Protein AF-A0A6M0QYA5-F1 (afdb_monomer)

pLDDT: mean 93.38, std 8.52, range [44.66, 98.12]

Mean predicted aligned error: 3.96 Å

Foldseek 3Di:
DLVLADDVVVLVVLLVVLVVVVVVCVVVVNDDPVLLVVLLVQLVVLLVVLVVCVVVVNHPPRRSSSCSSLSSVCRVPDPVVLVVLLVVLVVVLVVVVVVQCPPVVSCVVSVNGPCVPDPDHSSCSSSVSSSVVVVVVVVDPVPVD

Radius of gyration: 16.99 Å; Cα contacts (8 Å, |Δi|>4): 127; chains: 1; bounding box: 44×36×47 Å

Sequence (145 aa):
MKSMKIPNKAVIALASSFLVAGLLAIAFNLLPFTAFLWALGLGAIVLLLGFVGNATGLIGAGDAKFAAVMAPFFIGADLRFVLGLFSACLLAAFASHRLMGRVPAFRRATAEWASWTHKDFPMGLALAGTLIFYLLAALMPLFQG

Organism: NCBI:txid2710650

Secondary structure (DSSP, 8-state):
--SS---HHHHHHHHHHHHHHHHHHHHTTSS-HHHHHHHHHHHHHHHHHHHHHHHTTSS-HHHHHHHHHHGGGGTT--HHHHHHHHHHHHHHHHHHHHHHTT-HHHHHHTTT-GGGT-SS--THHHHHHHHHHHHHHHH-GGG--

Solvent-accessible surface area (backbone atoms only — not comparable to full-atom values): 7899 Å² total; per-residue (Å²): 82,54,78,64,63,68,56,67,67,59,43,50,50,45,38,49,49,51,52,55,53,50,51,50,30,37,76,71,70,74,38,58,68,68,59,54,53,50,14,53,48,44,14,52,51,41,33,53,51,24,49,53,33,30,76,73,69,76,37,56,69,49,58,21,51,42,52,11,47,53,40,35,79,49,58,91,55,61,64,67,57,54,52,50,46,35,51,51,25,38,52,51,41,50,50,49,52,60,54,47,61,69,36,67,70,55,37,60,78,48,63,82,27,44,51,80,77,47,94,63,77,60,56,66,54,18,55,51,43,27,54,52,53,49,56,52,52,74,71,40,77,90,72,76,119

Structure (mmCIF, N/CA/C/O backbone):
data_AF-A0A6M0QYA5-F1
#
_entry.id   AF-A0A6M0QYA5-F1
#
loop_
_atom_site.group_PDB
_atom_site.id
_atom_site.type_symbol
_atom_site.label_atom_id
_atom_site.label_alt_id
_atom_site.label_comp_id
_atom_site.label_asym_id
_atom_site.label_entity_id
_atom_site.label_seq_id
_atom_site.pd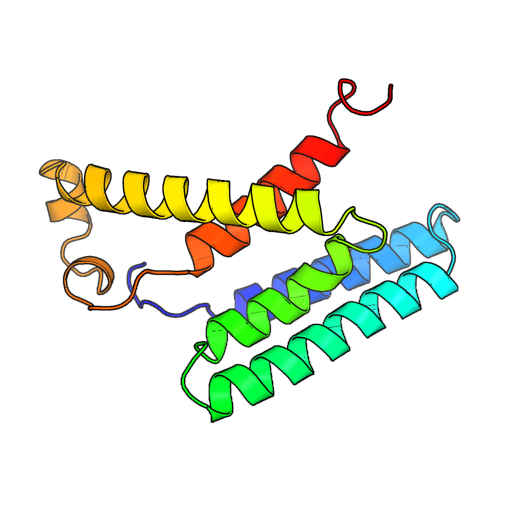bx_PDB_ins_code
_atom_site.Cartn_x
_atom_site.Cartn_y
_atom_site.Cartn_z
_atom_site.occupancy
_atom_site.B_iso_or_equiv
_atom_site.auth_seq_id
_atom_site.auth_comp_id
_atom_site.auth_asym_id
_atom_site.auth_atom_id
_atom_site.pdbx_PDB_model_num
ATOM 1 N N . MET A 1 1 ? 11.988 0.315 -6.645 1.00 84.00 1 MET A N 1
ATOM 2 C CA . MET A 1 1 ? 12.255 0.066 -8.082 1.00 84.00 1 MET A CA 1
ATOM 3 C C . MET A 1 1 ? 13.725 -0.242 -8.341 1.00 84.00 1 MET A C 1
ATOM 5 O O . MET A 1 1 ? 14.002 -1.308 -8.869 1.00 84.00 1 MET A O 1
ATOM 9 N N . LYS A 1 2 ? 14.665 0.600 -7.877 1.00 90.56 2 LYS A N 1
ATOM 10 C CA . LYS A 1 2 ? 16.111 0.345 -8.018 1.00 90.56 2 LYS A CA 1
ATOM 11 C C . LYS A 1 2 ? 16.574 -1.020 -7.501 1.00 90.56 2 LYS A C 1
ATOM 13 O O . LYS A 1 2 ? 17.204 -1.766 -8.234 1.00 90.56 2 LYS A O 1
ATOM 18 N N . SER A 1 3 ? 16.230 -1.352 -6.259 1.00 89.25 3 SER A N 1
ATOM 19 C CA . SER A 1 3 ? 16.642 -2.598 -5.598 1.00 89.25 3 SER A CA 1
ATOM 20 C C . SER A 1 3 ? 15.600 -3.715 -5.648 1.00 89.25 3 SER A C 1
ATOM 22 O O . SER A 1 3 ? 15.865 -4.787 -5.118 1.00 89.25 3 SER A O 1
ATOM 24 N N . MET A 1 4 ? 14.404 -3.457 -6.201 1.00 90.88 4 MET A N 1
ATOM 25 C CA . MET A 1 4 ? 13.248 -4.376 -6.151 1.00 90.88 4 MET A CA 1
ATOM 26 C C . MET A 1 4 ? 12.896 -4.900 -4.742 1.00 90.88 4 MET A C 1
ATOM 28 O O . MET A 1 4 ? 12.232 -5.917 -4.599 1.00 90.88 4 MET A O 1
ATOM 32 N N . LYS A 1 5 ? 13.318 -4.193 -3.687 1.00 89.50 5 LYS A N 1
ATOM 33 C CA . LYS A 1 5 ? 13.079 -4.567 -2.289 1.00 89.50 5 LYS A CA 1
ATOM 34 C C . LYS A 1 5 ? 12.308 -3.465 -1.580 1.00 89.50 5 LYS A C 1
ATOM 36 O O . LYS A 1 5 ? 12.642 -2.288 -1.730 1.00 89.50 5 LYS A O 1
ATOM 41 N N . ILE A 1 6 ? 11.326 -3.854 -0.773 1.00 89.38 6 ILE A N 1
ATOM 42 C CA . ILE A 1 6 ? 10.706 -2.961 0.207 1.00 89.38 6 ILE A CA 1
ATOM 43 C C . ILE A 1 6 ? 11.649 -2.895 1.419 1.00 89.38 6 ILE A C 1
ATOM 45 O O . ILE A 1 6 ? 11.918 -3.930 2.031 1.00 89.38 6 ILE A O 1
ATOM 49 N N . PRO A 1 7 ? 12.213 -1.722 1.759 1.00 91.12 7 PRO A N 1
ATOM 50 C CA . PRO A 1 7 ? 13.122 -1.614 2.891 1.00 91.12 7 PRO A CA 1
ATOM 51 C C . PRO A 1 7 ? 12.362 -1.801 4.208 1.00 91.12 7 PRO A C 1
ATOM 53 O O . PRO A 1 7 ? 11.313 -1.194 4.410 1.00 91.12 7 PRO A O 1
ATOM 56 N N . ASN A 1 8 ? 12.936 -2.556 5.153 1.00 94.25 8 ASN A N 1
ATOM 57 C CA . ASN A 1 8 ? 12.339 -2.759 6.483 1.00 94.25 8 ASN A CA 1
ATOM 58 C C . ASN A 1 8 ? 12.034 -1.434 7.196 1.00 94.25 8 ASN A C 1
ATOM 60 O O . ASN A 1 8 ? 11.047 -1.342 7.913 1.00 94.25 8 ASN A O 1
ATOM 64 N N . LYS A 1 9 ? 12.838 -0.389 6.951 1.00 94.94 9 LYS A N 1
ATOM 65 C CA . LYS A 1 9 ? 12.583 0.960 7.475 1.00 94.94 9 LYS A CA 1
ATOM 66 C C . LYS A 1 9 ? 11.214 1.503 7.055 1.00 94.94 9 LYS A C 1
ATOM 68 O O . LYS A 1 9 ? 10.563 2.130 7.874 1.00 94.94 9 LYS A O 1
ATOM 73 N N . ALA A 1 10 ? 10.762 1.241 5.825 1.00 93.50 10 ALA A N 1
ATOM 74 C CA . ALA A 1 10 ? 9.439 1.668 5.367 1.00 93.50 10 ALA A CA 1
ATOM 75 C C . ALA A 1 10 ? 8.316 0.880 6.056 1.00 93.50 10 ALA A C 1
ATOM 77 O O . ALA A 1 10 ? 7.324 1.471 6.465 1.00 93.50 10 ALA A O 1
ATOM 78 N N . VAL A 1 11 ? 8.495 -0.433 6.241 1.00 96.25 11 VAL A N 1
ATOM 79 C CA . VAL A 1 11 ? 7.537 -1.290 6.965 1.00 96.25 11 VAL A CA 1
ATOM 80 C C . VAL A 1 11 ? 7.402 -0.840 8.422 1.00 96.25 11 VAL A C 1
ATOM 82 O O . VAL A 1 11 ? 6.291 -0.657 8.910 1.00 96.25 11 VAL A O 1
ATOM 85 N N . ILE A 1 12 ? 8.532 -0.610 9.098 1.00 97.19 12 ILE A N 1
ATOM 86 C CA . ILE A 1 12 ? 8.563 -0.125 10.483 1.00 97.19 12 ILE A CA 1
ATOM 87 C C . ILE A 1 12 ? 7.954 1.274 10.569 1.00 97.19 12 ILE A C 1
ATOM 89 O O . ILE A 1 12 ? 7.125 1.509 11.435 1.00 97.19 12 ILE A O 1
ATOM 93 N N . ALA A 1 13 ? 8.310 2.189 9.662 1.00 97.12 13 ALA A N 1
ATOM 94 C CA . ALA A 1 13 ? 7.733 3.530 9.642 1.00 97.12 13 ALA A CA 1
ATOM 95 C C . ALA A 1 13 ? 6.206 3.494 9.482 1.00 97.12 13 ALA A C 1
ATOM 97 O O . ALA A 1 13 ? 5.510 4.208 10.200 1.00 97.12 13 ALA A O 1
ATOM 98 N N . LEU A 1 14 ? 5.681 2.635 8.602 1.00 97.50 14 LEU A N 1
ATOM 99 C CA . LEU A 1 14 ? 4.241 2.500 8.403 1.00 97.50 14 LEU A CA 1
ATOM 100 C C . LEU A 1 14 ? 3.546 1.911 9.639 1.00 97.50 14 LEU A C 1
ATOM 102 O O . LEU A 1 14 ? 2.560 2.478 10.106 1.00 97.50 14 LEU A O 1
ATOM 106 N N . ALA A 1 15 ? 4.098 0.846 10.223 1.00 97.94 15 ALA A N 1
ATOM 107 C CA . ALA A 1 15 ? 3.582 0.270 11.464 1.00 97.94 15 ALA A CA 1
ATOM 108 C C . ALA A 1 15 ? 3.572 1.297 12.607 1.00 97.94 15 ALA A C 1
ATOM 110 O O . ALA A 1 15 ? 2.549 1.491 13.261 1.00 97.94 15 ALA A O 1
ATOM 111 N N . SER A 1 16 ? 4.682 2.012 12.804 1.00 97.88 16 SER A N 1
ATOM 112 C CA . SER A 1 16 ? 4.785 3.073 13.806 1.00 97.88 16 SER A CA 1
ATOM 113 C C . SER A 1 16 ? 3.786 4.196 13.545 1.00 97.88 16 SER A C 1
ATOM 115 O O . SER A 1 16 ? 3.178 4.685 14.491 1.00 97.88 16 SER A O 1
ATOM 117 N N . SER A 1 17 ? 3.568 4.584 12.284 1.00 97.00 17 SER A N 1
ATOM 118 C CA . SER A 1 17 ? 2.585 5.619 11.949 1.00 97.00 17 SER A CA 1
ATOM 119 C C . SER A 1 17 ? 1.163 5.210 12.338 1.00 97.00 17 SER A C 1
ATOM 121 O O . SER A 1 17 ? 0.455 6.016 12.936 1.00 97.00 17 SER A O 1
ATOM 123 N N . PHE A 1 18 ? 0.775 3.950 12.098 1.00 97.25 18 PHE A N 1
ATOM 124 C CA . PHE A 1 18 ? -0.528 3.433 12.514 1.00 97.25 18 PHE A CA 1
ATOM 125 C C . PHE A 1 18 ? -0.665 3.411 14.037 1.00 97.25 18 PHE A C 1
ATOM 127 O O . PHE A 1 18 ? -1.671 3.866 14.571 1.00 97.25 18 PHE A O 1
ATOM 134 N N . LEU A 1 19 ? 0.354 2.910 14.743 1.00 97.94 19 LEU A N 1
ATOM 135 C CA . LEU A 1 19 ? 0.336 2.833 16.203 1.00 97.94 19 LEU A CA 1
ATOM 136 C C . LEU A 1 19 ? 0.230 4.221 16.834 1.00 97.94 19 LEU A C 1
ATOM 138 O O . LEU A 1 19 ? -0.619 4.431 17.692 1.00 97.94 19 LEU A O 1
ATOM 142 N N . VAL A 1 20 ? 1.043 5.181 16.389 1.00 98.12 20 VAL A N 1
ATOM 143 C CA . VAL A 1 20 ? 1.006 6.553 16.912 1.00 98.12 20 VAL A CA 1
ATOM 144 C C . VAL A 1 20 ? -0.337 7.213 16.598 1.00 98.12 20 VAL A C 1
ATOM 146 O O . VAL A 1 20 ? -0.973 7.741 17.507 1.00 98.12 20 VAL A O 1
ATOM 149 N N . ALA A 1 21 ? -0.809 7.145 15.349 1.00 96.00 21 ALA A N 1
ATOM 150 C CA . ALA A 1 21 ? -2.084 7.744 14.960 1.00 96.00 21 ALA A CA 1
ATOM 151 C C . ALA A 1 21 ? -3.274 7.110 15.697 1.00 96.00 21 ALA A C 1
ATOM 153 O O . ALA A 1 21 ? -4.146 7.826 16.183 1.00 96.00 21 ALA A O 1
ATOM 154 N N . GLY A 1 22 ? -3.297 5.783 15.829 1.00 95.94 22 GLY A N 1
ATOM 155 C CA . GLY A 1 22 ? -4.356 5.061 16.528 1.00 95.94 22 GLY A CA 1
ATOM 156 C C . GLY A 1 22 ? -4.359 5.318 18.034 1.00 95.94 22 GLY A C 1
ATOM 157 O O . GLY A 1 22 ? -5.424 5.539 18.603 1.00 95.94 22 GLY A O 1
ATOM 158 N N . LEU A 1 23 ? -3.188 5.375 18.679 1.00 97.06 23 LEU A N 1
ATOM 159 C CA . LEU A 1 23 ? -3.083 5.734 20.098 1.00 97.06 23 LEU A CA 1
ATOM 160 C C . LEU A 1 23 ? -3.531 7.175 20.357 1.00 97.06 23 LEU A C 1
ATOM 162 O O . LEU A 1 23 ? -4.249 7.417 21.324 1.00 97.06 23 LEU A O 1
ATOM 166 N N . LEU A 1 24 ? -3.170 8.120 19.481 1.00 97.38 24 LEU A N 1
ATOM 167 C CA . LEU A 1 24 ? -3.686 9.488 19.550 1.00 97.38 24 LEU A CA 1
ATOM 168 C C . LEU A 1 24 ? -5.209 9.511 19.355 1.00 97.38 24 LEU A C 1
ATOM 170 O O . LEU A 1 24 ? -5.908 10.149 20.135 1.00 97.38 24 LEU A O 1
ATOM 174 N N . ALA A 1 25 ? -5.744 8.773 18.380 1.00 95.19 25 ALA A N 1
ATOM 175 C CA . ALA A 1 25 ? -7.186 8.692 18.150 1.00 95.19 25 ALA A CA 1
ATOM 176 C C . ALA A 1 25 ? -7.945 8.110 19.357 1.00 95.19 25 ALA A C 1
ATOM 178 O O . ALA A 1 25 ? -9.014 8.610 19.699 1.00 95.19 25 ALA A O 1
ATOM 179 N N . ILE A 1 26 ? -7.385 7.111 20.048 1.00 96.50 26 ILE A N 1
ATOM 180 C CA . ILE A 1 26 ? -7.941 6.601 21.311 1.00 96.50 26 ILE A CA 1
ATOM 181 C C . ILE A 1 26 ? -7.874 7.676 22.404 1.00 96.50 26 ILE A C 1
ATOM 183 O O . ILE A 1 26 ? -8.868 7.909 23.086 1.00 96.50 26 ILE A O 1
ATOM 187 N N . ALA A 1 27 ? -6.732 8.353 22.560 1.00 96.75 27 ALA A N 1
ATOM 188 C CA . ALA A 1 27 ? -6.538 9.377 23.590 1.00 96.75 27 ALA A CA 1
ATOM 189 C C . ALA A 1 27 ? -7.506 10.565 23.441 1.00 96.75 27 ALA A C 1
ATOM 191 O O . ALA A 1 27 ? -7.982 11.100 24.439 1.00 96.75 27 ALA A O 1
ATOM 192 N N . PHE A 1 28 ? -7.839 10.943 22.204 1.00 97.00 28 PHE A N 1
ATOM 193 C CA . PHE A 1 28 ? -8.838 11.970 21.890 1.00 97.00 28 PHE A CA 1
ATOM 194 C C . PHE A 1 28 ? -10.277 11.432 21.806 1.00 97.00 28 PHE A C 1
ATOM 196 O O . PHE A 1 28 ? -11.176 12.162 21.396 1.00 97.00 28 PHE A O 1
ATOM 203 N N . ASN A 1 29 ? -10.514 10.172 22.188 1.00 93.94 29 ASN A N 1
ATOM 204 C CA . ASN A 1 29 ? -11.823 9.514 22.159 1.00 93.94 29 ASN A CA 1
ATOM 205 C C . ASN A 1 29 ? -12.488 9.481 20.761 1.00 93.94 29 ASN A C 1
ATOM 207 O O . ASN A 1 29 ? -13.710 9.419 20.644 1.00 93.94 29 ASN A O 1
ATOM 211 N N . LEU A 1 30 ? -11.675 9.518 19.698 1.00 92.25 30 LEU A N 1
ATOM 212 C CA . LEU A 1 30 ? -12.081 9.420 18.288 1.00 92.25 30 LEU A CA 1
ATOM 213 C C . LEU A 1 30 ? -12.203 7.963 17.822 1.00 92.25 30 LEU A C 1
ATOM 215 O O . LEU A 1 30 ? -12.890 7.682 16.843 1.00 92.25 30 LEU A O 1
ATOM 219 N N . LEU A 1 31 ? -11.514 7.037 18.497 1.00 91.75 31 LEU A N 1
ATOM 220 C CA . LEU A 1 31 ? -11.475 5.622 18.140 1.00 91.75 31 LEU A CA 1
ATOM 221 C C . LEU A 1 31 ? -11.663 4.741 19.385 1.00 91.75 31 LEU A C 1
ATOM 223 O O . LEU A 1 31 ? -10.866 4.839 20.320 1.00 91.75 31 LEU A O 1
ATOM 227 N N . PRO A 1 32 ? -12.654 3.831 19.407 1.00 95.19 32 PRO A N 1
ATOM 228 C CA . PRO A 1 32 ? -12.792 2.866 20.491 1.00 95.19 32 PRO A CA 1
ATOM 229 C C . PRO A 1 32 ? -11.574 1.940 20.579 1.00 95.19 32 PRO A C 1
ATOM 231 O O . PRO A 1 32 ? -11.114 1.408 19.565 1.00 95.19 32 PRO A O 1
ATOM 234 N N . PHE A 1 33 ? -11.106 1.658 21.797 1.00 95.62 33 PHE A N 1
ATOM 235 C CA . PHE A 1 33 ? -9.965 0.760 22.026 1.00 95.62 33 PHE A CA 1
ATOM 236 C C . PHE A 1 33 ? -10.157 -0.619 21.371 1.00 95.62 33 PHE A C 1
ATOM 238 O O . PHE A 1 33 ? -9.244 -1.156 20.746 1.00 95.62 33 PHE A O 1
ATOM 245 N N . THR A 1 34 ? -11.374 -1.164 21.425 1.00 96.00 34 THR A N 1
ATOM 246 C CA . THR A 1 34 ? -11.720 -2.438 20.781 1.00 96.00 34 THR A CA 1
ATOM 247 C C . THR A 1 34 ? -11.540 -2.394 19.260 1.00 96.00 34 THR A C 1
ATOM 249 O O . THR A 1 34 ? -11.036 -3.353 18.681 1.00 96.00 34 THR A O 1
ATOM 252 N N . ALA A 1 35 ? -11.904 -1.288 18.601 1.00 94.69 35 ALA A N 1
ATOM 253 C CA . ALA A 1 35 ? -11.731 -1.136 17.154 1.00 94.69 35 ALA A CA 1
ATOM 254 C C . ALA A 1 35 ? -10.243 -1.104 16.772 1.00 94.69 35 ALA A C 1
ATOM 256 O O . ALA A 1 35 ? -9.834 -1.732 15.796 1.00 94.69 35 ALA A O 1
ATOM 257 N N . PHE A 1 36 ? -9.419 -0.443 17.587 1.00 96.62 36 PHE A N 1
ATOM 258 C CA . PHE A 1 36 ? -7.969 -0.447 17.418 1.00 96.62 36 PHE A CA 1
ATOM 259 C C . PHE A 1 36 ? -7.368 -1.854 17.562 1.00 96.62 36 PHE A C 1
ATOM 261 O O . PHE A 1 36 ? -6.550 -2.256 16.735 1.00 96.62 36 PHE A O 1
ATOM 268 N N . LEU A 1 37 ? -7.813 -2.647 18.546 1.00 97.25 37 LEU A N 1
ATOM 269 C CA . LEU A 1 37 ? -7.382 -4.044 18.682 1.00 97.25 37 LEU A CA 1
ATOM 270 C C . LEU A 1 37 ? -7.776 -4.898 17.472 1.00 97.25 37 LEU A C 1
ATOM 272 O O . LEU A 1 37 ? -6.960 -5.686 16.999 1.00 97.25 37 LEU A O 1
ATOM 276 N N . TRP A 1 38 ? -8.985 -4.724 16.933 1.00 97.75 38 TRP A N 1
ATOM 277 C CA . TRP A 1 38 ? -9.397 -5.415 15.709 1.00 97.75 38 TRP A CA 1
ATOM 278 C C . TRP A 1 38 ? -8.564 -5.011 14.495 1.00 97.75 38 TRP A C 1
ATOM 280 O O . TRP A 1 38 ? -8.240 -5.867 13.675 1.00 97.75 38 TRP A O 1
ATOM 290 N N . ALA A 1 39 ? -8.158 -3.745 14.396 1.00 97.38 39 ALA A N 1
ATOM 291 C CA . ALA A 1 39 ? -7.257 -3.290 13.344 1.00 97.38 39 ALA A CA 1
ATOM 292 C C . ALA A 1 39 ? -5.884 -3.978 13.436 1.00 97.38 39 ALA A C 1
ATOM 294 O O . ALA A 1 39 ? -5.360 -4.464 12.432 1.00 97.38 39 ALA A O 1
ATOM 295 N N . LEU A 1 40 ? -5.324 -4.097 14.645 1.00 98.00 40 LEU A N 1
ATOM 296 C CA . LEU A 1 40 ? -4.090 -4.857 14.874 1.00 98.00 40 LEU A CA 1
ATOM 297 C C . LEU A 1 40 ? -4.275 -6.353 14.583 1.00 98.00 40 LEU A C 1
ATOM 299 O O . LEU A 1 40 ? -3.405 -6.970 13.970 1.00 98.00 40 LEU A O 1
ATOM 303 N N . GLY A 1 41 ? -5.422 -6.920 14.965 1.00 98.00 41 GLY A N 1
ATOM 304 C CA . GLY A 1 41 ? -5.806 -8.294 14.650 1.00 98.00 41 GLY A CA 1
ATOM 305 C C . GLY A 1 41 ? -5.869 -8.549 13.144 1.00 98.00 41 GLY A C 1
ATOM 306 O O . GLY A 1 41 ? -5.320 -9.539 12.669 1.00 98.00 41 GLY A O 1
ATOM 307 N N . LEU A 1 42 ? -6.442 -7.621 12.373 1.00 97.75 42 LEU A N 1
ATOM 308 C CA . LEU A 1 42 ? -6.443 -7.670 10.911 1.00 97.75 42 LEU A CA 1
ATOM 309 C C . LEU A 1 42 ? -5.013 -7.658 10.352 1.00 97.75 42 LEU A C 1
ATOM 311 O O . LEU A 1 42 ? -4.689 -8.472 9.488 1.00 97.75 42 LEU A O 1
ATOM 315 N N . GLY A 1 43 ? -4.132 -6.808 10.889 1.00 98.06 43 GLY A N 1
ATOM 316 C CA . GLY A 1 43 ? -2.706 -6.818 10.549 1.00 98.06 43 GLY A CA 1
ATOM 317 C C . GLY A 1 43 ? -2.032 -8.168 10.811 1.00 98.06 43 GLY A C 1
ATOM 318 O O . GLY A 1 43 ? -1.313 -8.680 9.951 1.00 98.06 43 GLY A O 1
ATOM 319 N N . ALA A 1 44 ? -2.309 -8.789 11.960 1.00 98.12 44 ALA A N 1
ATOM 320 C CA . ALA A 1 44 ? -1.789 -10.110 12.308 1.00 98.12 44 ALA A CA 1
ATOM 321 C C . ALA A 1 44 ? -2.325 -11.218 11.383 1.00 98.12 44 ALA A C 1
ATOM 323 O O . ALA A 1 44 ? -1.555 -12.066 10.933 1.00 98.12 44 ALA A O 1
ATOM 324 N N . ILE A 1 45 ? -3.617 -11.188 11.040 1.00 97.81 45 ILE A N 1
ATOM 325 C CA . ILE A 1 45 ? -4.229 -12.130 10.091 1.00 97.81 45 ILE A CA 1
ATOM 326 C C . ILE A 1 45 ? -3.566 -12.005 8.718 1.00 97.81 45 ILE A C 1
ATOM 328 O O . ILE A 1 45 ? -3.152 -13.008 8.139 1.00 97.81 45 ILE A O 1
ATOM 332 N N . VAL A 1 46 ? -3.404 -10.782 8.205 1.00 97.62 46 VAL A N 1
ATOM 333 C CA . VAL A 1 46 ? -2.750 -10.557 6.908 1.00 97.62 46 VAL A CA 1
ATOM 334 C C . VAL A 1 46 ? -1.280 -10.977 6.948 1.00 97.62 46 VAL A C 1
ATOM 336 O O . VAL A 1 46 ? -0.788 -11.534 5.969 1.00 97.62 46 VAL A O 1
ATOM 339 N N . LEU A 1 47 ? -0.584 -10.800 8.076 1.00 97.44 47 LEU A N 1
ATOM 340 C CA . LEU A 1 47 ? 0.779 -11.307 8.245 1.00 97.44 47 LEU A CA 1
ATOM 341 C C . LEU A 1 47 ? 0.839 -12.834 8.165 1.00 97.44 47 LEU A C 1
ATOM 343 O O . LEU A 1 47 ? 1.719 -13.364 7.491 1.00 97.44 47 LEU A O 1
ATOM 347 N N . LEU A 1 48 ? -0.087 -13.533 8.825 1.00 97.88 48 LEU A N 1
ATOM 348 C CA . LEU A 1 48 ? -0.173 -14.994 8.782 1.00 97.88 48 LEU A CA 1
ATOM 349 C C . LEU A 1 48 ? -0.451 -15.490 7.360 1.00 97.88 48 LEU A C 1
ATOM 351 O O . LEU A 1 48 ? 0.265 -16.358 6.861 1.00 97.88 48 LEU A O 1
ATOM 355 N N . LEU A 1 49 ? -1.429 -14.894 6.674 1.00 97.06 49 LEU A N 1
ATOM 356 C CA . LEU A 1 49 ? -1.735 -15.224 5.280 1.00 97.06 49 LEU A CA 1
ATOM 357 C C . LEU A 1 49 ? -0.548 -14.931 4.356 1.00 97.06 49 LEU A C 1
ATOM 359 O O . LEU A 1 49 ? -0.190 -15.757 3.519 1.00 97.06 49 LEU A O 1
ATOM 363 N N . GLY A 1 50 ? 0.109 -13.785 4.539 1.00 96.50 50 GLY A N 1
ATOM 364 C CA . GLY A 1 50 ? 1.300 -13.406 3.789 1.00 96.50 50 GLY A CA 1
ATOM 365 C C . GLY A 1 50 ? 2.488 -14.332 4.053 1.00 96.50 50 GLY A C 1
ATOM 366 O O . GLY A 1 50 ? 3.236 -14.643 3.130 1.00 96.50 50 GLY A O 1
ATOM 367 N N . PHE A 1 51 ? 2.650 -14.822 5.283 1.00 96.31 51 PHE A N 1
ATOM 368 C CA . PHE A 1 51 ? 3.673 -15.805 5.637 1.00 96.31 51 PHE A CA 1
ATOM 369 C C . PHE A 1 51 ? 3.439 -17.139 4.920 1.00 96.31 51 PHE A C 1
ATOM 371 O O . PHE A 1 51 ? 4.365 -17.660 4.299 1.00 96.31 51 PHE A O 1
ATOM 378 N N . VAL A 1 52 ? 2.202 -17.649 4.930 1.00 97.12 52 VAL A N 1
ATOM 379 C CA . VAL A 1 52 ? 1.818 -18.867 4.193 1.00 97.12 52 VAL A CA 1
ATOM 380 C C . VAL A 1 52 ? 1.989 -18.675 2.679 1.00 97.12 52 VAL A C 1
ATOM 382 O O . VAL A 1 52 ? 2.555 -19.533 1.999 1.00 97.12 52 VAL A O 1
ATOM 385 N N . GLY A 1 53 ? 1.577 -17.523 2.144 1.00 95.81 53 GLY A N 1
ATOM 386 C CA . GLY A 1 53 ? 1.770 -17.166 0.735 1.00 95.81 53 GLY A CA 1
ATOM 387 C C . GLY A 1 53 ? 3.246 -17.077 0.334 1.00 95.81 53 GLY A C 1
ATOM 388 O O . GLY A 1 53 ? 3.628 -17.511 -0.749 1.00 95.81 53 GLY A O 1
ATOM 389 N N . ASN A 1 54 ? 4.108 -16.579 1.219 1.00 95.94 54 ASN A N 1
ATOM 390 C CA . ASN A 1 54 ? 5.551 -16.565 0.991 1.00 95.94 54 ASN A CA 1
ATOM 391 C C . ASN A 1 54 ? 6.169 -17.967 1.083 1.00 95.94 54 ASN A C 1
ATOM 393 O O . ASN A 1 54 ? 7.021 -18.303 0.267 1.00 95.94 54 ASN A O 1
ATOM 397 N N . ALA A 1 55 ? 5.724 -18.805 2.025 1.00 94.12 55 ALA A N 1
ATOM 398 C CA . ALA A 1 55 ? 6.193 -20.187 2.152 1.00 94.12 55 ALA A CA 1
ATOM 399 C C . ALA A 1 55 ? 5.863 -21.041 0.913 1.00 94.12 55 ALA A C 1
ATOM 401 O O . ALA A 1 55 ? 6.607 -21.958 0.579 1.00 94.12 55 ALA A O 1
ATOM 402 N N . THR A 1 56 ? 4.778 -20.709 0.210 1.00 94.94 56 THR A N 1
ATOM 403 C CA . THR A 1 56 ? 4.357 -21.357 -1.045 1.00 94.94 56 THR A CA 1
ATOM 404 C C . THR A 1 56 ? 4.919 -20.686 -2.307 1.00 94.94 56 THR A C 1
ATOM 406 O O . THR A 1 56 ? 4.666 -21.158 -3.412 1.00 94.94 56 THR A O 1
ATOM 409 N N . GLY A 1 57 ? 5.694 -19.603 -2.172 1.00 90.81 57 GLY A N 1
ATOM 410 C CA . GLY A 1 57 ? 6.306 -18.880 -3.294 1.00 90.81 57 GLY A CA 1
ATOM 411 C C . GLY A 1 57 ? 5.363 -17.956 -4.075 1.00 9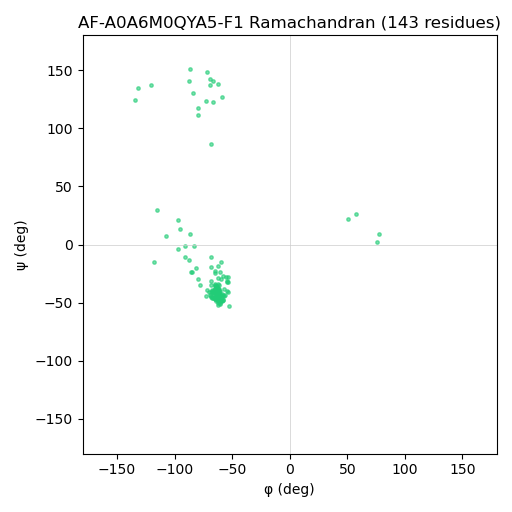0.81 57 GLY A C 1
ATOM 412 O O . GLY A 1 57 ? 5.760 -17.434 -5.115 1.00 90.81 57 GLY A O 1
ATOM 413 N N . LEU A 1 58 ? 4.137 -17.730 -3.590 1.00 89.19 58 LEU A N 1
ATOM 414 C CA . LEU A 1 58 ? 3.130 -16.883 -4.243 1.00 89.19 58 LEU A CA 1
ATOM 415 C C . LEU A 1 58 ? 3.384 -15.384 -4.040 1.00 89.19 58 LEU A C 1
ATOM 417 O O . LEU A 1 58 ?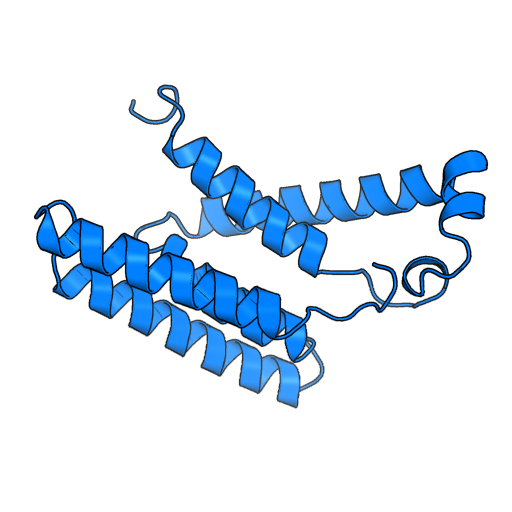 3.077 -14.579 -4.916 1.00 89.19 58 LEU A O 1
ATOM 421 N N . ILE A 1 59 ? 3.905 -14.999 -2.872 1.00 90.00 59 ILE A N 1
ATOM 422 C CA . ILE A 1 59 ? 4.073 -13.596 -2.464 1.00 90.00 59 ILE A CA 1
ATOM 423 C C . ILE A 1 59 ? 5.486 -13.397 -1.922 1.00 90.00 59 ILE A C 1
ATOM 425 O O . ILE A 1 59 ? 5.956 -14.180 -1.103 1.00 90.00 59 ILE A O 1
ATOM 429 N N . GLY A 1 60 ? 6.167 -12.323 -2.323 1.00 91.56 60 GLY A N 1
ATOM 430 C CA . GLY A 1 60 ? 7.474 -11.993 -1.759 1.00 91.56 60 GLY A CA 1
ATOM 431 C C . GLY A 1 60 ? 7.385 -11.607 -0.279 1.00 91.56 60 GLY A C 1
ATOM 432 O O . GLY A 1 60 ? 6.500 -10.856 0.130 1.00 91.56 60 GLY A O 1
ATOM 433 N N . ALA A 1 61 ? 8.356 -12.034 0.533 1.00 91.88 61 ALA A N 1
ATOM 434 C CA . ALA A 1 61 ? 8.399 -11.719 1.966 1.00 91.88 61 ALA A CA 1
ATOM 435 C C . ALA A 1 61 ? 8.307 -10.212 2.285 1.00 91.88 61 ALA A C 1
ATOM 437 O O . ALA A 1 61 ? 7.787 -9.832 3.334 1.00 91.88 61 ALA A O 1
ATOM 438 N N . GLY A 1 62 ? 8.831 -9.348 1.408 1.00 92.75 62 GLY A N 1
ATOM 439 C CA . GLY A 1 62 ? 8.721 -7.894 1.557 1.00 92.75 62 GLY A CA 1
ATOM 440 C C . GLY A 1 62 ? 7.286 -7.396 1.383 1.00 92.75 62 GLY A C 1
ATOM 441 O O . GLY A 1 62 ? 6.802 -6.633 2.218 1.00 92.75 62 GLY A O 1
ATOM 442 N N . ASP A 1 63 ? 6.603 -7.873 0.343 1.00 94.25 63 ASP A N 1
ATOM 443 C CA . ASP A 1 63 ? 5.224 -7.499 0.027 1.00 94.25 63 ASP A CA 1
ATOM 444 C C . ASP A 1 63 ? 4.260 -8.015 1.097 1.00 94.25 63 ASP A C 1
ATOM 446 O O . ASP A 1 63 ? 3.402 -7.267 1.551 1.00 94.25 63 ASP A O 1
ATOM 450 N N . ALA A 1 64 ? 4.466 -9.245 1.580 1.00 95.44 64 ALA A N 1
ATOM 451 C CA . ALA A 1 64 ? 3.691 -9.828 2.675 1.00 95.44 64 ALA A CA 1
ATOM 452 C C . ALA A 1 64 ? 3.763 -8.978 3.954 1.00 95.44 64 ALA A C 1
ATOM 454 O O . ALA A 1 64 ? 2.741 -8.660 4.561 1.00 95.44 64 ALA A O 1
ATOM 455 N N . LYS A 1 65 ? 4.972 -8.558 4.351 1.00 96.12 65 LYS A N 1
ATOM 456 C CA . LYS A 1 65 ? 5.165 -7.709 5.536 1.00 96.12 65 LYS A CA 1
ATOM 457 C C . LYS A 1 65 ? 4.556 -6.326 5.347 1.00 96.12 65 LYS A C 1
ATOM 459 O O . LYS A 1 65 ? 3.955 -5.808 6.280 1.00 96.12 65 LYS A O 1
ATOM 464 N N . PHE A 1 66 ? 4.705 -5.731 4.163 1.00 96.81 66 PHE A N 1
ATOM 465 C CA . PHE A 1 66 ? 4.124 -4.424 3.866 1.00 96.81 66 PHE A CA 1
ATOM 466 C C . PHE A 1 66 ? 2.590 -4.474 3.862 1.00 96.81 66 PHE A C 1
ATOM 468 O O . PHE A 1 66 ? 1.956 -3.637 4.498 1.00 96.81 66 PHE A O 1
ATOM 475 N N . ALA A 1 67 ? 2.003 -5.491 3.223 1.00 96.88 67 ALA A N 1
ATOM 476 C CA . ALA A 1 67 ? 0.565 -5.744 3.230 1.00 96.88 67 ALA A CA 1
ATOM 477 C C . ALA A 1 67 ? 0.029 -5.892 4.663 1.00 96.88 67 ALA A C 1
ATOM 479 O O . ALA A 1 67 ? -0.981 -5.287 5.010 1.00 96.88 67 ALA A O 1
ATOM 480 N N . ALA A 1 68 ? 0.747 -6.620 5.522 1.00 97.88 68 ALA A N 1
ATOM 481 C CA . ALA A 1 68 ? 0.371 -6.796 6.920 1.00 97.88 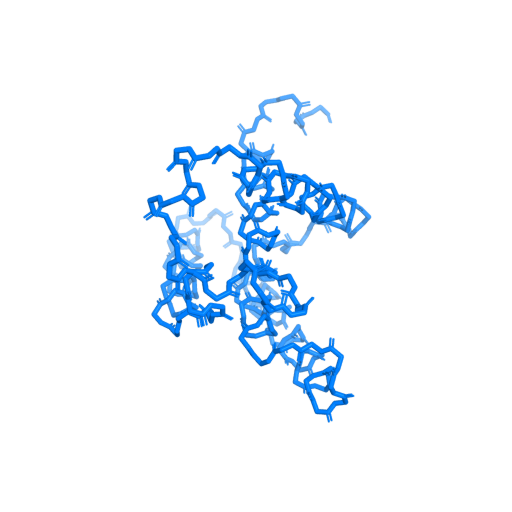68 ALA A CA 1
ATOM 482 C C . ALA A 1 68 ? 0.337 -5.486 7.716 1.00 97.88 68 ALA A C 1
ATOM 484 O O . ALA A 1 68 ? -0.580 -5.282 8.504 1.00 97.88 68 ALA A O 1
ATOM 485 N N . VAL A 1 69 ? 1.302 -4.583 7.515 1.00 98.00 69 VAL A N 1
ATOM 486 C CA . VAL A 1 69 ? 1.337 -3.307 8.254 1.00 98.00 69 VAL A CA 1
ATOM 487 C C . VAL A 1 69 ? 0.414 -2.235 7.669 1.00 98.00 69 VAL A C 1
ATOM 489 O O . VAL A 1 69 ? 0.053 -1.311 8.390 1.00 98.00 69 VAL A O 1
ATOM 492 N N . MET A 1 70 ? 0.004 -2.343 6.398 1.00 97.25 70 MET A N 1
ATOM 493 C CA . MET A 1 70 ? -1.031 -1.464 5.831 1.00 97.25 70 MET A CA 1
ATOM 494 C C . MET A 1 70 ? -2.455 -1.963 6.111 1.00 97.25 70 MET A C 1
ATOM 496 O O . MET A 1 70 ? -3.382 -1.162 6.112 1.00 97.25 70 MET A O 1
ATOM 500 N N . ALA A 1 71 ? -2.648 -3.261 6.367 1.00 97.75 71 ALA A N 1
ATOM 501 C CA . ALA A 1 71 ? -3.964 -3.851 6.611 1.00 97.75 71 ALA A CA 1
ATOM 502 C C . ALA A 1 71 ? -4.789 -3.159 7.722 1.00 97.75 71 ALA A C 1
ATOM 504 O O . ALA A 1 71 ? -5.977 -2.931 7.494 1.00 97.75 71 ALA A O 1
ATOM 505 N N . PRO A 1 72 ? -4.209 -2.744 8.870 1.00 97.81 72 PRO A N 1
ATOM 506 C CA . PRO A 1 72 ? -4.956 -2.070 9.933 1.00 97.81 72 PRO A CA 1
ATOM 507 C C . PRO A 1 72 ? -5.662 -0.778 9.496 1.00 97.81 72 PRO A C 1
ATOM 509 O O . PRO A 1 72 ? -6.693 -0.428 10.062 1.00 97.81 72 PRO A O 1
ATOM 512 N N . PHE A 1 73 ? -5.160 -0.085 8.468 1.00 96.31 73 PHE A N 1
ATOM 513 C CA . PHE A 1 73 ? -5.788 1.135 7.946 1.00 96.31 73 PHE A CA 1
ATOM 514 C C . PHE A 1 73 ? -7.136 0.872 7.262 1.00 96.31 73 PHE A C 1
ATOM 516 O O . PHE A 1 73 ? -7.940 1.789 7.128 1.00 96.31 73 PHE A O 1
ATOM 523 N N . PHE A 1 74 ? -7.400 -0.370 6.854 1.00 95.69 74 PHE A N 1
ATOM 524 C CA . PHE A 1 74 ? -8.643 -0.780 6.200 1.00 95.69 74 PHE A CA 1
ATOM 525 C C . PHE A 1 74 ? -9.660 -1.367 7.181 1.00 95.69 74 PHE A C 1
ATOM 527 O O . PHE A 1 74 ? -10.613 -2.021 6.760 1.00 95.69 74 PHE A O 1
ATOM 534 N N . ILE A 1 75 ? -9.463 -1.197 8.491 1.00 93.31 75 ILE A N 1
ATOM 535 C CA . ILE A 1 75 ? -10.430 -1.694 9.467 1.00 93.31 75 ILE A CA 1
ATOM 536 C C . ILE A 1 75 ? -11.809 -1.067 9.211 1.00 93.31 75 ILE A C 1
ATOM 538 O O . ILE A 1 75 ? -11.944 0.149 9.101 1.00 93.31 75 ILE A O 1
ATOM 542 N N . GLY A 1 76 ? -12.832 -1.913 9.073 1.00 89.75 76 GLY A N 1
ATOM 543 C CA . GLY A 1 76 ? -14.194 -1.481 8.738 1.00 89.75 76 GLY A CA 1
ATOM 544 C C . GLY A 1 76 ? -14.418 -1.092 7.270 1.00 89.75 76 GLY A C 1
ATOM 545 O O . GLY A 1 76 ? -15.530 -0.700 6.929 1.00 89.75 76 GLY A O 1
ATOM 546 N N . ALA A 1 77 ? -13.412 -1.212 6.398 1.00 92.75 77 ALA A N 1
ATOM 547 C CA . ALA A 1 77 ? -13.569 -0.950 4.971 1.00 92.75 77 ALA A CA 1
ATOM 548 C C . ALA A 1 77 ? -14.383 -2.049 4.272 1.00 92.75 77 ALA A C 1
ATOM 550 O O . ALA A 1 77 ? -14.277 -3.233 4.605 1.00 92.75 77 ALA A O 1
ATOM 551 N N . ASP A 1 78 ? -15.127 -1.672 3.230 1.00 92.75 78 ASP A N 1
ATOM 552 C CA . ASP A 1 78 ? -15.731 -2.645 2.323 1.00 92.75 78 ASP A CA 1
ATOM 553 C C . ASP A 1 78 ? -14.636 -3.395 1.542 1.00 92.75 78 AS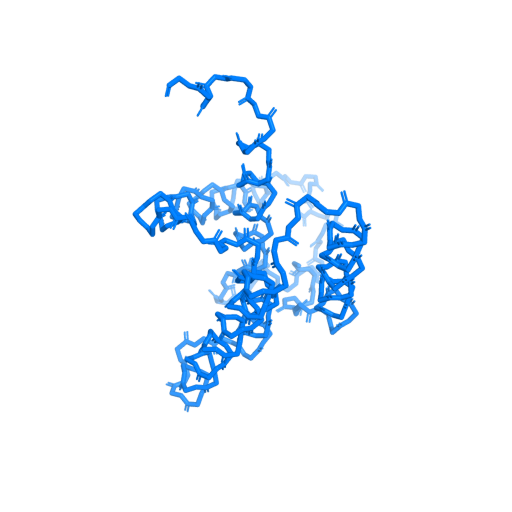P A C 1
ATOM 555 O O . ASP A 1 78 ? -13.810 -2.803 0.839 1.00 92.75 78 ASP A O 1
ATOM 559 N N . LEU A 1 79 ? -14.628 -4.726 1.656 1.00 91.62 79 LEU A N 1
ATOM 560 C CA . LEU A 1 79 ? -13.601 -5.564 1.037 1.00 91.62 79 LEU A CA 1
ATOM 561 C C . LEU A 1 79 ? -13.609 -5.465 -0.496 1.00 91.62 79 LEU A C 1
ATOM 563 O O . LEU A 1 79 ? -12.545 -5.498 -1.115 1.00 91.62 79 LEU A O 1
ATOM 567 N N . ARG A 1 80 ? -14.783 -5.334 -1.125 1.00 94.94 80 ARG A N 1
ATOM 568 C CA . ARG A 1 80 ? -14.894 -5.223 -2.588 1.00 94.94 80 ARG A CA 1
ATOM 569 C C . ARG A 1 80 ? -14.293 -3.907 -3.057 1.00 94.94 80 ARG A C 1
ATOM 571 O O . ARG A 1 80 ? -13.576 -3.902 -4.056 1.00 94.94 80 ARG A O 1
ATOM 578 N N . PHE A 1 81 ? -14.520 -2.825 -2.316 1.00 93.81 81 PHE A N 1
ATOM 579 C CA . PHE A 1 81 ? -13.887 -1.539 -2.577 1.00 93.81 81 PHE A CA 1
ATOM 580 C C . PHE A 1 81 ? -12.362 -1.634 -2.482 1.00 93.81 81 PHE A C 1
ATOM 582 O O . PHE A 1 81 ? -11.674 -1.243 -3.422 1.00 93.81 81 PHE A O 1
ATOM 589 N N . VAL A 1 82 ? -11.821 -2.211 -1.402 1.00 95.25 82 VAL A N 1
ATOM 590 C CA . VAL A 1 82 ? -10.363 -2.329 -1.218 1.00 95.25 82 VAL A CA 1
ATOM 591 C C . VAL A 1 82 ? -9.726 -3.182 -2.316 1.00 95.25 82 VAL A C 1
ATOM 593 O O . VAL A 1 82 ? -8.705 -2.791 -2.880 1.00 95.25 82 VAL A O 1
ATOM 596 N N . LEU A 1 83 ? -10.335 -4.316 -2.677 1.00 95.56 83 LEU A N 1
ATOM 597 C CA . LEU A 1 83 ? -9.837 -5.178 -3.754 1.00 95.56 83 LEU A CA 1
ATOM 598 C C . LEU A 1 83 ? -9.946 -4.511 -5.133 1.00 95.56 83 LEU A C 1
ATOM 600 O O . LEU A 1 83 ? -9.031 -4.636 -5.951 1.00 95.56 83 LEU A O 1
ATOM 604 N N . GLY A 1 84 ? -11.031 -3.776 -5.389 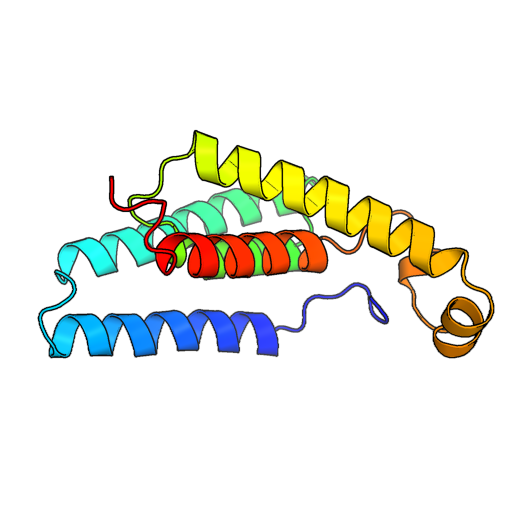1.00 97.31 84 GLY A N 1
ATOM 605 C CA . GLY A 1 84 ? -11.207 -2.986 -6.607 1.00 97.31 84 GLY A CA 1
ATOM 606 C C . GLY A 1 84 ? -10.166 -1.872 -6.721 1.00 97.31 84 GLY A C 1
ATOM 607 O O . GLY A 1 84 ? -9.506 -1.746 -7.754 1.00 97.31 84 GLY A O 1
ATOM 608 N N . LEU A 1 85 ? -9.945 -1.123 -5.638 1.00 96.56 85 LEU A N 1
ATOM 609 C CA . LEU A 1 85 ? -8.933 -0.073 -5.561 1.00 96.56 85 LEU A CA 1
ATOM 610 C C . LEU A 1 85 ? -7.524 -0.641 -5.737 1.00 96.56 85 LEU A C 1
ATOM 612 O O . LEU A 1 85 ? -6.739 -0.091 -6.509 1.00 96.56 85 LEU A O 1
ATOM 616 N N . PHE A 1 86 ? -7.212 -1.760 -5.080 1.00 97.31 86 PHE A N 1
ATOM 617 C CA . PHE A 1 86 ? -5.939 -2.453 -5.253 1.00 97.31 86 PHE A CA 1
ATOM 618 C C . PHE A 1 86 ? -5.722 -2.883 -6.704 1.00 97.31 86 PHE A C 1
ATOM 620 O O . PHE A 1 86 ? -4.652 -2.645 -7.263 1.00 97.31 86 PHE A O 1
ATOM 627 N N . SER A 1 87 ? -6.747 -3.450 -7.344 1.00 97.81 87 SER A N 1
ATOM 628 C CA . SER A 1 87 ? -6.684 -3.859 -8.750 1.00 97.81 87 SER A CA 1
ATOM 629 C C . SER A 1 87 ? -6.436 -2.662 -9.671 1.00 97.81 87 SER A C 1
ATOM 631 O O . SER A 1 87 ? -5.565 -2.719 -10.540 1.00 97.81 87 SER A O 1
ATOM 633 N N . ALA A 1 88 ? -7.134 -1.545 -9.445 1.00 97.75 88 ALA A N 1
ATOM 634 C CA . ALA A 1 88 ? -6.924 -0.308 -10.192 1.00 97.75 88 ALA A CA 1
ATOM 635 C C . ALA A 1 88 ? -5.500 0.240 -9.996 1.00 97.75 88 ALA A C 1
ATOM 637 O O . ALA A 1 88 ? -4.822 0.570 -10.971 1.00 97.75 88 ALA A O 1
ATOM 638 N N . CYS A 1 89 ? -5.007 0.268 -8.754 1.00 97.94 89 CYS A N 1
ATOM 639 C CA . CYS A 1 89 ? -3.650 0.707 -8.428 1.00 97.94 89 CYS A CA 1
ATOM 640 C C . CYS A 1 89 ? -2.588 -0.199 -9.048 1.00 97.94 89 CYS A C 1
ATOM 642 O O . CYS A 1 89 ? -1.571 0.296 -9.525 1.00 97.94 89 CYS A O 1
ATOM 644 N N . LEU A 1 90 ? -2.816 -1.513 -9.073 1.00 97.50 90 LEU A N 1
ATOM 645 C CA . LEU A 1 90 ? -1.920 -2.479 -9.695 1.00 97.50 90 LEU A CA 1
ATOM 646 C C . LEU A 1 90 ? -1.796 -2.231 -11.198 1.00 97.50 90 LEU A C 1
ATOM 648 O O . LEU A 1 90 ? -0.681 -2.106 -11.706 1.00 97.50 90 LEU A O 1
ATOM 652 N N . LEU A 1 91 ? -2.926 -2.101 -11.896 1.00 97.81 91 LEU A N 1
ATOM 653 C CA . LEU A 1 91 ? -2.945 -1.817 -13.330 1.00 97.81 91 LEU A CA 1
ATOM 654 C C . LEU A 1 91 ? -2.307 -0.459 -13.640 1.00 97.81 91 LEU A C 1
ATOM 656 O O . LEU A 1 91 ? -1.463 -0.370 -14.531 1.00 97.81 91 LEU A O 1
ATOM 660 N N . ALA A 1 92 ? -2.645 0.580 -12.874 1.00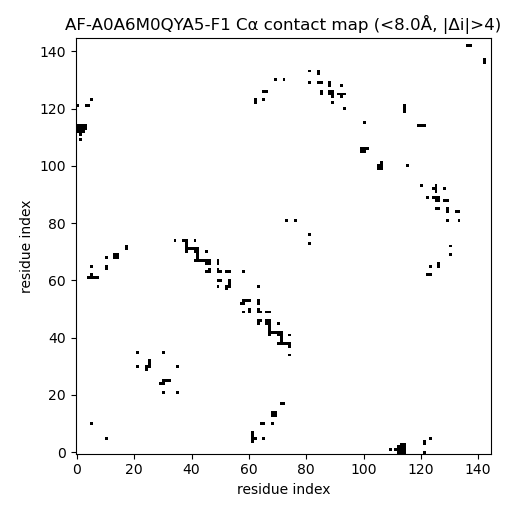 97.50 92 ALA A N 1
ATOM 661 C CA . ALA A 1 92 ? -2.089 1.918 -13.047 1.00 97.50 92 ALA A CA 1
ATOM 662 C C . ALA A 1 92 ? -0.578 1.953 -12.784 1.00 97.50 92 ALA A C 1
ATOM 664 O O . ALA A 1 92 ? 0.171 2.530 -13.574 1.00 97.50 92 ALA A O 1
ATOM 665 N N . ALA A 1 93 ? -0.106 1.309 -11.714 1.00 96.81 93 ALA A N 1
ATOM 666 C CA . ALA A 1 93 ? 1.311 1.248 -11.378 1.00 96.81 93 ALA A CA 1
ATOM 667 C C . ALA A 1 93 ? 2.097 0.447 -12.423 1.00 96.81 93 ALA A C 1
ATOM 669 O O . ALA A 1 93 ? 3.177 0.871 -12.842 1.00 96.81 93 ALA A O 1
ATOM 670 N N . PHE A 1 94 ? 1.542 -0.674 -12.892 1.00 96.25 94 PHE A N 1
ATOM 671 C CA . PHE A 1 94 ? 2.131 -1.472 -13.962 1.00 96.25 94 PHE A CA 1
ATOM 672 C C . PHE A 1 94 ? 2.223 -0.679 -15.267 1.00 96.25 94 PHE A C 1
ATOM 674 O O . PHE A 1 94 ? 3.308 -0.565 -15.842 1.00 96.25 94 PHE A O 1
ATOM 681 N N . ALA A 1 95 ? 1.117 -0.080 -15.712 1.00 96.69 95 ALA A N 1
ATOM 682 C CA . ALA A 1 95 ? 1.079 0.723 -16.928 1.00 96.69 95 ALA A CA 1
ATOM 683 C C . ALA A 1 95 ? 2.055 1.902 -16.844 1.00 96.69 95 ALA A C 1
ATOM 685 O O . ALA A 1 95 ? 2.886 2.072 -17.735 1.00 96.69 95 ALA A O 1
ATOM 686 N N . SER A 1 96 ? 2.028 2.656 -15.743 1.00 95.81 96 SER A N 1
ATOM 687 C CA . SER A 1 96 ? 2.915 3.804 -15.523 1.00 95.81 96 SER A CA 1
ATOM 688 C C . SER A 1 96 ? 4.386 3.397 -15.556 1.00 95.81 96 SER A C 1
ATOM 690 O O . SER A 1 96 ? 5.185 4.038 -16.235 1.00 95.81 96 SER A O 1
ATOM 692 N N . HIS A 1 97 ? 4.754 2.296 -14.892 1.00 95.56 97 HIS A N 1
ATOM 693 C CA . HIS A 1 97 ? 6.127 1.784 -14.903 1.00 95.56 97 HIS A CA 1
ATOM 694 C C . HIS A 1 97 ? 6.580 1.404 -16.319 1.00 95.56 97 HIS A C 1
ATOM 696 O O . HIS A 1 97 ? 7.650 1.824 -16.766 1.00 95.56 97 HIS A O 1
ATOM 702 N N . ARG A 1 98 ? 5.737 0.684 -17.073 1.00 94.31 98 ARG A N 1
ATOM 703 C CA . ARG A 1 98 ? 6.042 0.265 -18.451 1.00 94.31 98 ARG A CA 1
ATOM 704 C C . ARG A 1 98 ? 6.086 1.430 -19.435 1.00 94.31 98 ARG A C 1
ATOM 706 O O . ARG A 1 98 ? 6.876 1.390 -20.377 1.00 94.31 98 ARG A O 1
ATOM 713 N N . LEU A 1 99 ? 5.247 2.446 -19.262 1.00 96.19 99 LEU A N 1
ATOM 714 C CA . LEU A 1 99 ? 5.278 3.659 -20.079 1.00 96.19 99 LEU A CA 1
ATOM 715 C C . LEU A 1 99 ? 6.531 4.480 -19.777 1.00 96.19 99 LEU A C 1
ATOM 717 O O . LEU A 1 99 ? 7.227 4.893 -20.700 1.00 96.19 99 LEU A O 1
ATOM 721 N N . MET A 1 100 ? 6.887 4.623 -18.502 1.00 95.00 100 MET A N 1
ATOM 722 C CA . MET A 1 100 ? 8.070 5.374 -18.100 1.00 95.00 100 MET A CA 1
ATOM 723 C C . MET A 1 100 ? 9.373 4.723 -18.592 1.00 95.00 100 MET A C 1
ATOM 725 O O . MET A 1 100 ? 10.300 5.417 -19.005 1.00 95.00 100 MET A O 1
ATOM 729 N N . GLY A 1 101 ? 9.424 3.389 -18.654 1.00 93.88 101 GLY A N 1
ATOM 730 C CA . GLY A 1 101 ? 10.543 2.660 -19.260 1.00 93.88 101 GLY A CA 1
ATOM 731 C C . GLY A 1 101 ? 10.750 2.934 -20.758 1.00 93.88 101 GLY A C 1
ATOM 732 O O . GLY A 1 101 ? 11.841 2.679 -21.265 1.00 93.88 101 GLY A O 1
ATOM 733 N N . ARG A 1 102 ? 9.742 3.473 -21.463 1.00 95.25 102 ARG A N 1
ATOM 734 C CA . ARG A 1 102 ? 9.838 3.877 -22.879 1.00 95.25 102 ARG A CA 1
ATOM 735 C C . ARG A 1 102 ? 10.336 5.307 -23.070 1.00 95.25 102 ARG A C 1
ATOM 737 O O . ARG A 1 102 ? 10.701 5.663 -24.184 1.00 95.25 102 ARG A O 1
ATOM 744 N N . VAL A 1 103 ? 10.373 6.120 -22.015 1.00 97.56 103 VAL A N 1
ATOM 745 C CA . VAL A 1 103 ? 10.874 7.497 -22.080 1.00 97.56 103 VAL A CA 1
ATOM 746 C C . VAL A 1 103 ? 12.409 7.461 -22.054 1.00 97.56 103 VAL A C 1
ATOM 748 O O . VAL A 1 103 ? 12.981 7.129 -21.012 1.00 97.56 103 VAL A O 1
ATOM 751 N N . PRO A 1 104 ? 13.122 7.819 -23.144 1.00 96.00 104 PRO A N 1
ATOM 752 C CA . PRO A 1 104 ? 14.567 7.589 -23.234 1.00 96.00 104 PRO A CA 1
ATOM 753 C C . PRO A 1 104 ? 15.371 8.337 -22.167 1.00 96.00 104 PRO A C 1
ATOM 755 O O . PRO A 1 104 ? 16.3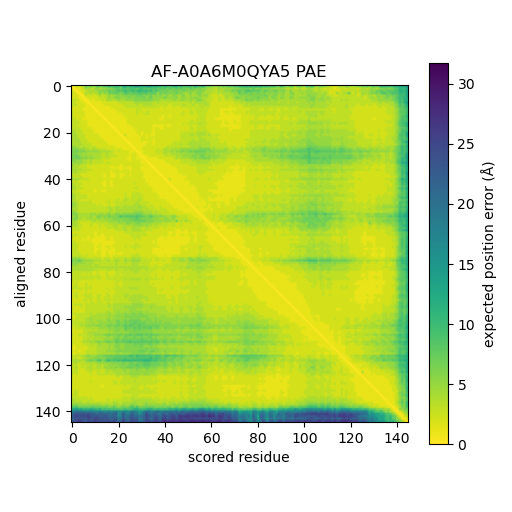27 7.793 -21.619 1.00 96.00 104 PRO A O 1
ATOM 758 N N . ALA A 1 105 ? 14.973 9.570 -21.840 1.00 97.19 105 ALA A N 1
ATOM 759 C CA . ALA A 1 105 ? 15.623 10.360 -20.797 1.00 97.19 105 ALA A CA 1
ATOM 760 C C . ALA A 1 105 ? 15.516 9.679 -19.422 1.00 97.19 105 ALA A C 1
ATOM 762 O O . ALA A 1 105 ? 16.527 9.505 -18.743 1.00 97.19 105 ALA A O 1
ATOM 763 N N . PHE A 1 106 ? 14.320 9.210 -19.053 1.00 96.38 106 PHE A N 1
ATOM 764 C CA . PHE A 1 106 ? 14.097 8.527 -17.779 1.00 96.38 106 PHE A CA 1
ATOM 765 C C . PHE A 1 106 ? 14.787 7.163 -17.731 1.00 96.38 106 PHE A C 1
ATOM 767 O O . PHE A 1 106 ? 15.451 6.836 -16.747 1.00 96.38 106 PHE A O 1
ATOM 774 N N . ARG A 1 107 ? 14.685 6.373 -18.808 1.00 96.00 107 ARG A N 1
ATOM 775 C CA . ARG A 1 107 ? 15.296 5.041 -18.885 1.00 96.00 107 ARG A CA 1
ATOM 776 C C . ARG A 1 107 ? 16.821 5.089 -18.775 1.00 96.00 107 ARG A C 1
ATOM 778 O O . ARG A 1 107 ? 17.394 4.171 -18.187 1.00 96.00 107 ARG A O 1
ATOM 785 N N . ARG A 1 108 ? 17.462 6.141 -19.306 1.00 96.44 108 ARG A N 1
ATOM 786 C CA . ARG A 1 108 ? 18.904 6.402 -19.141 1.00 96.44 108 ARG A CA 1
ATOM 787 C C . ARG A 1 108 ? 19.252 6.869 -17.729 1.00 96.44 108 ARG A C 1
ATOM 789 O O . ARG A 1 108 ? 20.201 6.357 -17.152 1.00 96.44 108 ARG A O 1
ATOM 796 N N . ALA A 1 109 ? 18.474 7.792 -17.162 1.00 97.00 109 ALA A N 1
ATOM 797 C CA . ALA A 1 109 ? 18.701 8.305 -15.807 1.00 97.00 109 ALA A CA 1
ATOM 798 C C . ALA A 1 109 ? 18.522 7.241 -14.709 1.00 97.00 109 ALA A C 1
ATOM 800 O O . ALA A 1 109 ? 19.062 7.379 -13.619 1.00 97.00 109 ALA A O 1
ATOM 801 N N . THR A 1 110 ? 17.762 6.185 -15.000 1.00 96.50 110 THR A N 1
ATOM 802 C CA . THR A 1 110 ? 17.483 5.066 -14.088 1.00 96.50 110 THR A CA 1
ATOM 803 C C . THR A 1 110 ? 18.061 3.753 -14.610 1.00 96.50 110 THR A C 1
ATOM 805 O O . THR A 1 110 ? 17.493 2.680 -14.386 1.00 96.50 110 THR A O 1
ATOM 808 N N . ALA A 1 111 ? 19.162 3.822 -15.368 1.00 94.88 111 ALA A N 1
ATOM 809 C CA . ALA A 1 111 ? 19.732 2.672 -16.062 1.00 94.88 111 ALA A CA 1
ATOM 810 C C . ALA A 1 111 ? 20.030 1.488 -15.131 1.00 94.88 111 ALA A C 1
ATOM 812 O O . ALA A 1 111 ? 19.874 0.338 -15.536 1.00 94.88 111 ALA A O 1
ATOM 813 N N . GLU A 1 112 ? 20.392 1.785 -13.885 1.00 95.44 112 GLU A N 1
ATOM 814 C CA . GLU A 1 112 ? 20.788 0.842 -12.848 1.00 95.44 112 GLU A CA 1
ATOM 815 C C . GLU A 1 112 ? 19.612 0.206 -12.093 1.00 95.44 112 GLU A C 1
ATOM 817 O O . GLU A 1 112 ? 19.822 -0.597 -11.181 1.00 95.44 112 GLU A O 1
ATOM 822 N N . TRP A 1 113 ? 18.365 0.571 -12.406 1.00 96.31 113 TRP A N 1
ATOM 823 C CA . TRP A 1 113 ? 17.221 0.003 -11.702 1.00 96.31 113 TRP A CA 1
ATOM 824 C C . TRP A 1 113 ? 16.971 -1.448 -12.106 1.00 96.31 113 TRP A C 1
ATOM 826 O O . TRP A 1 113 ? 16.664 -1.743 -13.261 1.00 96.31 113 TRP A O 1
ATOM 836 N N . ALA A 1 114 ? 16.969 -2.343 -11.116 1.00 94.31 114 ALA A N 1
ATOM 837 C CA . ALA A 1 114 ? 16.684 -3.759 -11.325 1.00 94.31 114 ALA A CA 1
ATOM 838 C C . ALA A 1 114 ? 15.290 -4.003 -11.928 1.00 94.31 114 ALA A C 1
ATOM 840 O O . ALA A 1 114 ? 15.110 -4.940 -12.699 1.00 94.31 114 ALA A O 1
ATOM 841 N N . SER A 1 115 ? 14.309 -3.134 -11.653 1.00 94.12 115 SER A N 1
ATOM 842 C CA . SER A 1 115 ? 12.943 -3.274 -12.178 1.00 94.12 115 SER A CA 1
ATOM 843 C C . SER A 1 115 ? 12.829 -3.280 -13.707 1.00 94.12 115 SER A C 1
ATOM 845 O O . SER A 1 115 ? 11.766 -3.611 -14.218 1.00 94.12 115 SER A O 1
ATOM 847 N N . TRP A 1 116 ? 13.863 -2.859 -14.444 1.00 94.88 116 TRP A N 1
ATOM 848 C CA . TRP A 1 116 ? 13.819 -2.849 -15.910 1.00 94.88 116 TRP A CA 1
ATOM 849 C C . TRP A 1 116 ? 14.067 -4.208 -16.549 1.00 94.88 116 TRP A C 1
ATOM 851 O O . TRP A 1 116 ? 13.584 -4.447 -17.652 1.00 94.88 116 TRP A O 1
ATOM 861 N N . THR A 1 117 ? 14.841 -5.065 -15.890 1.00 91.44 117 THR A N 1
ATOM 862 C CA . THR A 1 117 ? 15.262 -6.367 -16.426 1.00 91.44 117 THR A CA 1
ATOM 863 C C . THR A 1 117 ? 14.749 -7.534 -15.592 1.00 91.44 117 THR A C 1
ATOM 865 O O . THR A 1 117 ? 14.771 -8.672 -16.053 1.00 91.44 117 THR A O 1
ATOM 868 N N . HIS A 1 118 ? 14.272 -7.270 -14.375 1.00 90.81 118 HIS A N 1
ATOM 869 C CA . HIS A 1 118 ? 13.684 -8.284 -13.515 1.00 90.81 118 HIS A CA 1
ATOM 870 C C . HIS A 1 118 ? 12.341 -8.780 -14.068 1.00 90.81 118 HIS A C 1
ATOM 872 O O . HIS A 1 118 ? 11.547 -7.998 -14.592 1.00 90.81 118 HIS A O 1
ATOM 878 N N . LYS A 1 119 ? 12.074 -10.082 -13.916 1.00 87.00 119 LYS A N 1
ATOM 879 C CA . LYS A 1 119 ? 10.810 -10.706 -14.346 1.00 87.00 119 LYS A CA 1
ATOM 880 C C . LYS A 1 119 ? 9.600 -10.184 -13.562 1.00 87.00 119 LYS A C 1
ATOM 882 O O . LYS A 1 119 ? 8.534 -9.974 -14.132 1.00 87.00 119 LYS A O 1
ATOM 887 N N . ASP A 1 120 ? 9.794 -9.954 -12.266 1.00 88.00 120 ASP A N 1
ATOM 888 C CA . ASP A 1 120 ? 8.722 -9.566 -11.352 1.00 88.00 120 ASP A CA 1
ATOM 889 C C . ASP A 1 120 ? 8.510 -8.051 -11.352 1.00 88.00 120 ASP A C 1
ATOM 891 O O . ASP A 1 120 ? 9.440 -7.265 -11.552 1.00 88.00 120 ASP A O 1
ATOM 895 N N . PHE A 1 121 ? 7.274 -7.641 -11.081 1.00 89.88 121 PHE A N 1
ATOM 896 C CA . PHE A 1 121 ? 6.885 -6.241 -10.965 1.00 89.88 121 PHE A CA 1
ATOM 897 C C . PHE A 1 121 ? 7.098 -5.721 -9.528 1.00 89.88 121 PHE A C 1
ATOM 899 O O . PHE A 1 121 ? 6.820 -6.448 -8.573 1.00 89.88 121 PHE A O 1
ATOM 906 N N . PRO A 1 122 ? 7.570 -4.472 -9.325 1.00 90.00 122 PRO A N 1
ATOM 907 C CA . PRO A 1 122 ? 7.699 -3.876 -7.994 1.00 90.00 122 PRO A CA 1
ATOM 908 C C . PRO A 1 122 ? 6.328 -3.596 -7.352 1.00 90.00 122 PRO A C 1
ATOM 910 O O . PRO A 1 122 ? 5.821 -2.473 -7.405 1.00 90.00 122 PRO A O 1
ATOM 913 N N . MET A 1 123 ? 5.768 -4.603 -6.678 1.00 92.62 123 MET A N 1
ATOM 914 C CA . MET A 1 123 ? 4.450 -4.560 -6.029 1.00 92.62 123 MET A CA 1
ATOM 915 C C . MET A 1 123 ? 4.278 -3.426 -5.018 1.00 92.62 123 MET A C 1
ATOM 917 O O . MET A 1 123 ? 3.174 -2.908 -4.862 1.00 92.62 123 MET A O 1
ATOM 921 N N . GLY A 1 124 ? 5.366 -2.965 -4.396 1.00 92.06 124 GLY A N 1
ATOM 922 C CA . GLY A 1 124 ? 5.341 -1.816 -3.490 1.00 92.06 124 GLY A CA 1
ATOM 923 C C . GLY A 1 124 ? 4.716 -0.546 -4.090 1.00 92.06 124 GLY A C 1
ATOM 924 O O . GLY A 1 124 ? 4.132 0.228 -3.342 1.00 92.06 124 GLY A O 1
ATOM 925 N N . LEU A 1 125 ? 4.772 -0.340 -5.417 1.00 92.88 125 LEU A N 1
ATOM 926 C CA . LEU A 1 125 ? 4.081 0.787 -6.065 1.00 92.88 125 LEU A CA 1
ATOM 927 C C . LEU A 1 125 ? 2.558 0.656 -5.971 1.00 92.88 125 LEU A C 1
ATOM 929 O O . LEU A 1 125 ? 1.873 1.622 -5.647 1.00 92.88 125 LEU A O 1
ATOM 933 N N . ALA A 1 126 ? 2.041 -0.543 -6.240 1.00 96.44 126 ALA A N 1
ATOM 934 C CA . ALA A 1 126 ? 0.614 -0.826 -6.185 1.00 96.44 126 ALA A CA 1
ATOM 935 C C . ALA A 1 126 ? 0.102 -0.780 -4.740 1.00 96.44 126 ALA A C 1
ATOM 937 O O . ALA A 1 126 ? -0.910 -0.138 -4.469 1.00 96.44 126 ALA A O 1
ATOM 938 N N . LEU A 1 127 ? 0.829 -1.398 -3.801 1.00 96.31 127 LEU A N 1
ATOM 939 C CA . LEU A 1 127 ? 0.470 -1.414 -2.379 1.00 96.31 127 LEU A CA 1
ATOM 940 C C . LEU A 1 127 ? 0.467 -0.001 -1.775 1.00 96.31 127 LEU A C 1
ATOM 942 O O . LEU A 1 127 ? -0.509 0.394 -1.139 1.00 96.31 127 LEU A O 1
ATOM 946 N N . ALA A 1 128 ? 1.518 0.788 -2.024 1.00 95.38 128 ALA A N 1
ATOM 947 C CA . ALA A 1 128 ? 1.582 2.170 -1.556 1.00 95.38 128 ALA A CA 1
ATOM 948 C C . ALA A 1 128 ? 0.489 3.038 -2.194 1.00 95.38 128 ALA A C 1
ATOM 950 O O . ALA A 1 128 ? -0.181 3.779 -1.482 1.00 95.38 128 ALA A O 1
ATOM 951 N N . GLY A 1 129 ? 0.266 2.912 -3.509 1.00 96.69 129 GLY A N 1
ATOM 952 C CA . GLY A 1 129 ? -0.811 3.622 -4.201 1.00 96.69 129 GLY A CA 1
ATOM 953 C C . GLY A 1 129 ? -2.185 3.297 -3.619 1.00 96.69 129 GLY A C 1
ATOM 954 O O . GLY A 1 129 ? -2.960 4.207 -3.350 1.00 96.69 129 GLY A O 1
ATOM 955 N N . THR A 1 130 ? -2.447 2.022 -3.327 1.00 97.75 130 THR A N 1
ATOM 956 C CA . THR A 1 130 ? -3.709 1.573 -2.716 1.00 97.75 130 THR A CA 1
ATOM 957 C C . THR A 1 130 ? -3.942 2.248 -1.373 1.00 97.75 130 THR A C 1
ATOM 959 O O . THR A 1 130 ? -5.015 2.796 -1.146 1.00 97.75 130 THR A O 1
ATOM 962 N N . LEU A 1 131 ? -2.935 2.254 -0.493 1.00 97.12 131 LEU A N 1
ATOM 963 C CA .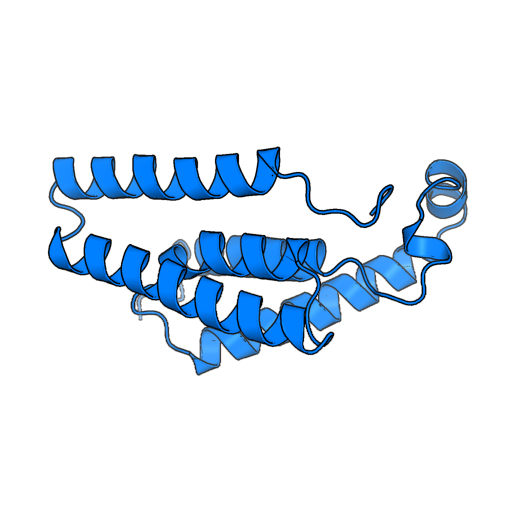 LEU A 1 131 ? -3.055 2.902 0.810 1.00 97.12 131 LEU A CA 1
ATOM 964 C C . LEU A 1 131 ? -3.251 4.418 0.679 1.00 97.12 131 LEU A C 1
ATOM 966 O O . LEU A 1 131 ? -4.127 4.980 1.328 1.00 97.12 131 LEU A O 1
ATOM 970 N N . ILE A 1 132 ? -2.461 5.078 -0.172 1.00 96.31 132 ILE A N 1
ATOM 971 C CA . ILE A 1 132 ? -2.546 6.528 -0.381 1.00 96.31 132 ILE A CA 1
ATOM 972 C C . ILE A 1 132 ? -3.933 6.908 -0.902 1.00 96.31 132 ILE A C 1
ATOM 974 O O . ILE A 1 132 ? -4.584 7.776 -0.328 1.00 96.31 132 ILE A O 1
ATOM 978 N N . PHE A 1 133 ? -4.409 6.251 -1.961 1.00 95.88 133 PHE A N 1
ATOM 979 C CA . PHE A 1 133 ? -5.710 6.569 -2.541 1.00 95.88 133 PHE A CA 1
ATOM 980 C C . PHE A 1 133 ? -6.870 6.187 -1.627 1.00 95.88 133 PHE A C 1
ATOM 982 O O . PHE A 1 133 ? -7.866 6.901 -1.618 1.00 95.88 133 PHE A O 1
ATOM 989 N N . TYR A 1 134 ? -6.736 5.134 -0.819 1.00 95.25 134 TYR A N 1
ATOM 990 C CA . TYR A 1 134 ? -7.730 4.803 0.198 1.00 95.25 134 TYR A CA 1
ATOM 991 C C . TYR A 1 134 ? -7.859 5.921 1.238 1.00 95.25 134 TYR A C 1
ATOM 993 O O . TYR A 1 134 ? -8.963 6.389 1.506 1.00 95.25 134 TYR A O 1
ATOM 1001 N N . LEU A 1 135 ? -6.735 6.403 1.779 1.00 93.25 135 LEU A N 1
ATOM 1002 C CA . LEU A 1 135 ? -6.740 7.492 2.758 1.00 93.25 135 LEU A CA 1
ATOM 1003 C C . LEU A 1 135 ? -7.247 8.806 2.146 1.00 93.25 135 LEU A C 1
ATOM 1005 O O . LEU A 1 135 ? -7.999 9.527 2.791 1.00 93.25 135 LEU A O 1
ATOM 1009 N N . LEU A 1 136 ? -6.895 9.103 0.891 1.00 93.12 136 LEU A N 1
ATOM 1010 C CA . LEU A 1 136 ? -7.433 10.266 0.177 1.00 93.12 136 LEU A CA 1
ATOM 1011 C C . LEU A 1 136 ? -8.942 10.151 -0.061 1.00 93.12 136 LEU A C 1
ATOM 1013 O O . LEU A 1 136 ? -9.654 11.137 0.108 1.00 93.12 136 LEU A O 1
ATOM 1017 N N . ALA A 1 137 ? -9.437 8.965 -0.422 1.00 89.25 137 ALA A N 1
ATOM 1018 C CA . ALA A 1 137 ? -10.867 8.722 -0.584 1.00 89.25 137 ALA A CA 1
ATOM 1019 C C . ALA A 1 137 ? -11.622 8.922 0.736 1.00 89.25 137 ALA A C 1
ATOM 1021 O O . ALA A 1 137 ? -12.670 9.560 0.738 1.00 89.25 137 ALA A O 1
ATOM 1022 N N . ALA A 1 138 ? -11.052 8.474 1.859 1.00 85.31 138 ALA A N 1
ATOM 1023 C CA . ALA A 1 138 ? -11.627 8.676 3.188 1.00 85.31 138 ALA A CA 1
ATOM 1024 C C . ALA A 1 138 ? -11.692 10.158 3.616 1.00 85.31 138 ALA A C 1
ATOM 1026 O O . ALA A 1 138 ? -12.526 10.521 4.443 1.00 85.31 138 ALA A O 1
ATOM 1027 N N . LEU A 1 139 ? -10.833 11.019 3.058 1.00 84.38 139 LEU A N 1
ATOM 1028 C CA . LEU A 1 139 ? -10.809 12.461 3.335 1.00 84.38 139 LEU A CA 1
ATOM 1029 C C . LEU A 1 139 ? -11.693 13.286 2.383 1.00 84.38 139 LEU A C 1
ATOM 1031 O O . LEU A 1 139 ? -11.892 14.476 2.625 1.00 84.38 139 LEU A O 1
ATOM 1035 N N . MET A 1 140 ? -12.203 12.702 1.293 1.00 80.12 140 MET A N 1
ATOM 1036 C CA . MET A 1 140 ? -12.997 13.441 0.309 1.00 80.12 140 MET A CA 1
ATOM 1037 C C . MET A 1 140 ? -14.481 13.545 0.716 1.00 80.12 140 MET A C 1
ATOM 1039 O O . MET A 1 140 ? -15.118 12.519 0.953 1.00 80.12 140 MET A O 1
ATOM 1043 N N . PRO A 1 141 ? -15.086 14.755 0.689 1.00 61.12 141 PRO A N 1
ATOM 1044 C CA . PRO A 1 141 ? -16.501 14.964 1.031 1.00 61.12 141 PRO A CA 1
ATOM 1045 C C . PRO A 1 141 ? -17.501 14.202 0.147 1.00 61.12 141 PRO A C 1
ATOM 1047 O O . PRO A 1 141 ? -18.618 13.932 0.572 1.00 61.12 141 PRO A O 1
ATOM 1050 N N . LEU A 1 142 ? -17.112 13.839 -1.081 1.00 53.09 142 LEU A N 1
ATOM 1051 C CA . LEU A 1 142 ? -17.978 13.160 -2.057 1.00 53.09 142 LEU A CA 1
ATOM 1052 C C . LEU A 1 142 ? -18.361 11.718 -1.673 1.00 53.09 142 LEU A C 1
ATOM 1054 O O . LEU A 1 142 ? -19.230 11.145 -2.321 1.00 53.09 142 LEU A O 1
ATOM 1058 N N . PHE A 1 143 ? -17.736 11.137 -0.643 1.00 52.31 143 PHE A N 1
ATOM 1059 C CA . PHE A 1 143 ? -18.034 9.783 -0.155 1.00 52.31 143 PHE A CA 1
ATOM 1060 C C . PHE A 1 143 ? -18.782 9.763 1.192 1.00 52.31 143 PHE A C 1
ATOM 1062 O O . PHE A 1 143 ? -18.963 8.692 1.761 1.00 52.31 143 PHE A O 1
ATOM 1069 N N . GLN A 1 144 ? -19.217 10.921 1.706 1.00 48.59 144 GLN A N 1
ATOM 1070 C CA . GLN A 1 144 ? -19.995 11.041 2.953 1.00 48.59 144 GLN A CA 1
ATOM 1071 C C . GLN A 1 144 ? -21.518 11.149 2.717 1.00 48.59 144 GLN A C 1
ATOM 1073 O O . GLN A 1 144 ? -22.232 11.675 3.570 1.00 48.59 144 GLN A O 1
ATOM 1078 N N . GLY A 1 145 ? -21.997 10.705 1.549 1.00 44.66 145 GLY A N 1
ATOM 1079 C CA . GLY A 1 145 ? -23.422 10.679 1.192 1.00 44.66 145 GLY A CA 1
ATOM 1080 C C . GLY A 1 145 ? -24.142 9.440 1.699 1.00 44.66 145 GLY A C 1
ATOM 1081 O O . GLY A 1 145 ? -23.537 8.348 1.622 1.00 44.66 145 GLY A O 1
#